Protein AF-A0A847WQ57-F1 (afdb_monomer_lite)

Sequence (145 aa):
KALSYENFGIPVISIGVPTVVDAVTITSDTIDYVFKHFGREFKEKDRPSKRLAPASLTFGKKTLTESDMPSQTEKANLFGMIGKLDETEKRQLIKEVLSPLGYNLMVTPKEVDSYIHDLAHLIATGINGALHENVNSELANSFTR

Radius of gyration: 23.44 Å; chains: 1; bounding box: 54×38×63 Å

Foldseek 3Di:
DDQCCVVVVDDGDDDDDDQKDWPLVVVLVVVQVVQLVVLVCVVCVPPPVVVVADPVRPDDPDDRDPVSHDDLVVLCVVPNPLSNDDSVRNSVVSCVVCVVVPDRDMDGDPPSVVVVLVVVLVVQLVVCVVPPVPCDSVNSNVVRD

Structure (mmCIF, N/CA/C/O backbone):
data_AF-A0A847WQ57-F1
#
_entry.id   AF-A0A847WQ57-F1
#
loop_
_atom_site.group_PDB
_atom_site.id
_atom_site.type_symbol
_atom_site.label_atom_id
_atom_site.label_alt_id
_atom_site.label_comp_id
_atom_site.label_asym_id
_atom_site.label_entity_id
_atom_site.label_seq_id
_atom_site.pdbx_PDB_ins_code
_atom_site.Cartn_x
_atom_site.Cartn_y
_atom_site.Cartn_z
_atom_site.occupancy
_atom_site.B_iso_or_equiv
_atom_site.auth_seq_id
_atom_site.auth_comp_id
_atom_site.auth_asym_id
_atom_site.auth_atom_id
_atom_site.pdbx_PDB_model_num
ATOM 1 N N . LYS A 1 1 ? 2.804 -6.094 -28.272 1.00 67.44 1 LYS A N 1
ATOM 2 C CA . LYS A 1 1 ? 4.002 -6.931 -28.545 1.00 67.44 1 LYS A CA 1
ATOM 3 C C . LYS A 1 1 ? 4.749 -7.126 -27.235 1.00 67.44 1 LYS A C 1
ATOM 5 O O . LYS A 1 1 ? 4.784 -6.184 -26.457 1.00 67.44 1 LYS A O 1
ATOM 10 N N . ALA A 1 2 ? 5.287 -8.315 -26.975 1.00 78.44 2 ALA A N 1
ATOM 11 C CA . ALA A 1 2 ? 6.035 -8.579 -25.748 1.00 78.44 2 ALA A CA 1
ATOM 12 C C . ALA A 1 2 ? 7.391 -7.850 -25.756 1.00 78.44 2 ALA A C 1
ATOM 14 O O . ALA A 1 2 ? 8.083 -7.848 -26.779 1.00 78.44 2 ALA A O 1
ATOM 15 N N . LEU A 1 3 ? 7.770 -7.260 -24.622 1.00 80.12 3 LEU A N 1
ATOM 16 C CA . LEU A 1 3 ? 9.109 -6.715 -24.381 1.00 80.12 3 LEU A CA 1
ATOM 17 C C . LEU A 1 3 ? 10.101 -7.885 -24.321 1.00 80.12 3 LEU A C 1
ATOM 19 O O . LEU A 1 3 ? 10.163 -8.596 -23.327 1.00 80.12 3 LEU A O 1
ATOM 23 N N . SER A 1 4 ? 10.801 -8.144 -25.425 1.00 85.50 4 SER A N 1
ATOM 24 C CA . SER A 1 4 ? 11.685 -9.306 -25.587 1.00 85.50 4 SER A CA 1
ATOM 25 C C . SER A 1 4 ? 12.800 -9.004 -26.581 1.00 85.50 4 SER A C 1
ATOM 27 O O . SER A 1 4 ? 12.627 -8.173 -27.477 1.00 85.50 4 SER A O 1
ATOM 29 N N . TYR A 1 5 ? 13.922 -9.713 -26.441 1.00 87.31 5 TYR A N 1
ATOM 30 C CA . TYR A 1 5 ? 15.058 -9.615 -27.358 1.00 87.31 5 TYR A CA 1
ATOM 31 C C . TYR A 1 5 ? 14.635 -9.847 -28.815 1.00 87.31 5 TYR A C 1
ATOM 33 O O . TYR A 1 5 ? 15.003 -9.084 -29.698 1.00 87.31 5 TYR A O 1
ATOM 41 N N . GLU A 1 6 ? 13.783 -10.843 -29.055 1.00 87.19 6 GLU A N 1
ATOM 42 C CA . GLU A 1 6 ? 13.298 -11.233 -30.387 1.00 87.19 6 GLU A CA 1
ATOM 43 C C . GLU A 1 6 ? 12.573 -10.099 -31.125 1.00 87.19 6 GLU A C 1
ATOM 45 O O . GLU A 1 6 ? 12.661 -9.993 -32.346 1.00 87.19 6 GLU A O 1
ATOM 50 N N . ASN A 1 7 ? 11.884 -9.221 -30.391 1.00 87.06 7 ASN A N 1
ATOM 51 C CA . ASN A 1 7 ? 11.133 -8.113 -30.979 1.00 87.06 7 ASN A CA 1
ATOM 52 C C . ASN A 1 7 ? 11.964 -6.835 -31.163 1.00 87.06 7 ASN A C 1
ATOM 54 O O . ASN A 1 7 ? 11.597 -6.008 -31.997 1.00 87.06 7 ASN A O 1
ATOM 58 N N . PHE A 1 8 ? 13.029 -6.649 -30.377 1.00 82.88 8 PHE A N 1
ATOM 59 C CA . PHE A 1 8 ? 13.782 -5.389 -30.308 1.00 82.88 8 PHE A CA 1
ATOM 60 C C . PHE A 1 8 ? 15.259 -5.511 -30.717 1.00 82.88 8 PHE A C 1
ATOM 62 O O . PHE A 1 8 ? 15.917 -4.491 -30.895 1.00 82.88 8 PHE A O 1
ATOM 69 N N . GLY A 1 9 ? 15.791 -6.726 -30.878 1.00 85.69 9 GLY A N 1
ATOM 70 C CA . GLY A 1 9 ? 17.181 -6.991 -31.269 1.00 85.69 9 GLY A CA 1
ATOM 71 C C . GLY A 1 9 ? 18.236 -6.621 -30.217 1.00 85.69 9 GLY A C 1
ATOM 72 O O . GLY A 1 9 ? 19.429 -6.714 -30.495 1.00 85.69 9 GLY A O 1
ATOM 73 N N . ILE A 1 10 ? 17.817 -6.204 -29.019 1.00 84.06 10 ILE A N 1
ATOM 74 C CA . ILE A 1 10 ? 18.682 -5.782 -27.909 1.00 84.06 10 ILE A CA 1
ATOM 75 C C . ILE A 1 10 ? 18.288 -6.497 -26.609 1.00 84.06 10 ILE A C 1
ATOM 77 O O . ILE A 1 10 ? 17.120 -6.866 -26.461 1.00 84.06 10 ILE A O 1
ATOM 81 N N . PRO A 1 11 ? 19.221 -6.717 -25.659 1.00 84.12 11 PRO A N 1
ATOM 82 C CA . PRO A 1 11 ? 18.892 -7.271 -24.345 1.00 84.12 11 PRO A CA 1
ATOM 83 C C . PRO A 1 11 ? 17.832 -6.419 -23.636 1.00 84.12 11 PRO A C 1
ATOM 85 O O . PRO A 1 11 ? 18.011 -5.216 -23.467 1.00 84.12 11 PRO A O 1
ATOM 88 N N . VAL A 1 12 ? 16.723 -7.043 -23.232 1.00 83.19 12 VAL A N 1
ATOM 89 C CA . VAL A 1 12 ? 15.612 -6.379 -22.536 1.00 83.19 12 VAL A CA 1
ATOM 90 C C . VAL A 1 12 ? 15.546 -6.887 -21.101 1.00 83.19 12 VAL A C 1
ATOM 92 O O . VAL A 1 12 ? 15.494 -8.094 -20.875 1.00 83.19 12 VAL A O 1
ATOM 95 N N . ILE A 1 13 ? 15.497 -5.965 -20.139 1.00 81.75 13 ILE A N 1
ATOM 96 C CA . ILE A 1 13 ? 15.215 -6.254 -18.730 1.00 81.75 13 ILE A CA 1
ATOM 97 C C . ILE A 1 13 ? 13.848 -5.651 -18.405 1.00 81.75 13 ILE A C 1
ATOM 99 O O . ILE A 1 13 ? 13.662 -4.440 -18.507 1.00 81.75 13 ILE A O 1
ATOM 103 N N . SER A 1 14 ? 12.880 -6.488 -18.035 1.00 81.94 14 SER A N 1
ATOM 104 C CA . SER A 1 14 ? 11.544 -6.042 -17.629 1.00 81.94 14 SER A CA 1
ATOM 105 C C . SER A 1 14 ? 11.432 -5.992 -16.108 1.00 81.94 14 SER A C 1
ATOM 107 O O . SER A 1 14 ? 11.593 -7.019 -15.448 1.00 81.94 14 SER A O 1
ATOM 109 N N . ILE A 1 15 ? 11.104 -4.821 -15.562 1.00 83.19 15 ILE A N 1
ATOM 110 C CA . ILE A 1 15 ? 10.857 -4.616 -14.131 1.00 83.19 15 ILE A CA 1
ATOM 111 C C . ILE A 1 15 ? 9.384 -4.242 -13.958 1.00 83.19 15 ILE A C 1
ATOM 113 O O . ILE A 1 15 ? 8.917 -3.266 -14.539 1.00 83.19 15 ILE A O 1
ATOM 117 N N . GLY A 1 16 ? 8.641 -5.035 -13.187 1.00 82.62 16 GLY A N 1
ATOM 118 C CA . GLY A 1 16 ? 7.249 -4.743 -12.847 1.00 82.62 16 GLY A CA 1
ATOM 119 C C . GLY A 1 16 ? 7.160 -3.978 -11.530 1.00 82.62 1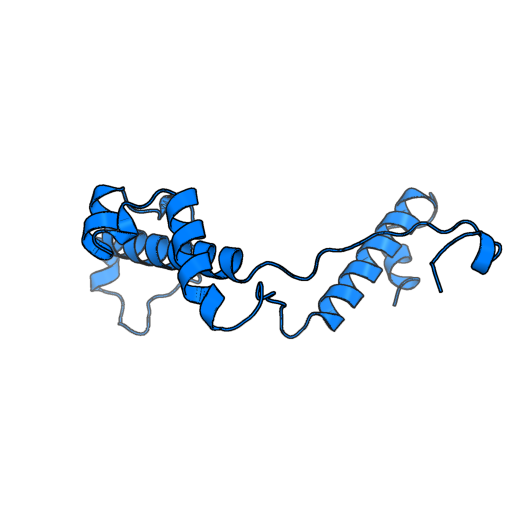6 GLY A C 1
ATOM 120 O O . GLY A 1 16 ? 7.742 -4.413 -10.539 1.00 82.62 16 GLY A O 1
ATOM 121 N N . VAL A 1 17 ? 6.410 -2.874 -11.507 1.00 83.50 17 VAL A N 1
ATOM 122 C CA . VAL A 1 17 ? 6.128 -2.121 -10.277 1.00 83.50 17 VAL A CA 1
ATOM 123 C C . VAL A 1 17 ? 4.645 -2.265 -9.923 1.00 83.50 17 VAL A C 1
ATOM 125 O O . VAL A 1 17 ? 3.799 -1.868 -10.727 1.00 83.50 17 VAL A O 1
ATOM 128 N N . PRO A 1 18 ? 4.293 -2.842 -8.758 1.00 85.06 18 PRO A N 1
ATOM 129 C CA . PRO A 1 18 ? 2.898 -2.965 -8.353 1.00 85.06 18 PRO A CA 1
ATOM 130 C C . PRO A 1 18 ? 2.351 -1.597 -7.926 1.00 85.06 18 PRO A C 1
ATOM 132 O O . PRO A 1 18 ? 2.745 -1.056 -6.897 1.00 85.06 18 PRO A O 1
ATOM 135 N N . THR A 1 19 ? 1.433 -1.034 -8.712 1.00 87.69 19 THR A N 1
ATOM 136 C CA . THR A 1 19 ? 0.767 0.253 -8.413 1.00 87.69 19 THR A CA 1
ATOM 137 C C . THR A 1 19 ? -0.660 0.109 -7.904 1.00 87.69 19 THR A C 1
ATOM 139 O O . THR A 1 19 ? -1.290 1.098 -7.527 1.00 87.69 19 THR A O 1
ATOM 142 N N . VAL A 1 20 ? -1.178 -1.116 -7.908 1.00 90.50 20 VAL A N 1
ATOM 143 C CA . VAL A 1 20 ? -2.564 -1.423 -7.567 1.00 90.50 20 VAL A CA 1
ATOM 144 C C . VAL A 1 20 ? -2.593 -2.415 -6.415 1.00 90.50 20 VAL A C 1
ATOM 146 O O . VAL A 1 20 ? -1.752 -3.313 -6.335 1.00 90.50 20 VAL A O 1
ATOM 149 N N . VAL A 1 21 ? -3.569 -2.254 -5.530 1.00 90.44 21 VAL A N 1
ATOM 150 C CA . VAL A 1 21 ? -3.798 -3.148 -4.391 1.00 90.44 21 VAL A CA 1
ATOM 151 C C . VAL A 1 21 ? -5.272 -3.517 -4.310 1.00 90.44 21 VAL A C 1
ATOM 153 O O . VAL A 1 21 ? -6.136 -2.751 -4.729 1.00 90.44 21 VAL A O 1
ATOM 156 N N . ASP A 1 22 ? -5.573 -4.694 -3.769 1.00 90.56 22 ASP A N 1
ATOM 157 C CA . ASP A 1 22 ? -6.955 -5.143 -3.591 1.00 90.56 22 ASP A CA 1
ATOM 158 C C . ASP A 1 22 ? -7.704 -4.207 -2.621 1.00 90.56 22 ASP A C 1
ATOM 160 O O . ASP A 1 22 ? -7.183 -3.842 -1.559 1.00 90.56 22 ASP A O 1
ATOM 164 N N . ALA A 1 23 ? -8.945 -3.851 -2.957 1.00 90.94 23 ALA A N 1
ATOM 165 C CA . ALA A 1 23 ? -9.840 -3.082 -2.098 1.00 90.94 23 ALA A CA 1
ATOM 166 C C . ALA A 1 23 ? -10.037 -3.721 -0.717 1.00 90.94 23 ALA A C 1
ATOM 168 O O . ALA A 1 23 ? -10.178 -2.998 0.273 1.00 90.94 23 ALA A O 1
ATOM 169 N N . VAL A 1 24 ? -9.991 -5.056 -0.622 1.00 91.69 24 VAL A N 1
ATOM 170 C CA . VAL A 1 24 ? -10.037 -5.774 0.662 1.00 91.69 24 VAL A CA 1
ATOM 171 C C . VAL A 1 24 ? -8.871 -5.357 1.559 1.00 91.69 24 VAL A C 1
ATOM 173 O O . VAL A 1 24 ? -9.061 -5.145 2.756 1.00 91.69 24 VAL A O 1
ATOM 176 N N . THR A 1 25 ? -7.679 -5.182 0.982 1.00 90.75 25 THR A N 1
ATOM 177 C CA . THR A 1 25 ? -6.480 -4.778 1.731 1.00 90.75 25 THR A CA 1
ATOM 178 C C . THR A 1 25 ? -6.624 -3.348 2.236 1.00 90.75 25 THR A C 1
ATOM 180 O O . THR A 1 25 ? -6.517 -3.117 3.435 1.00 90.75 25 THR A O 1
ATOM 183 N N . ILE A 1 26 ? -6.986 -2.409 1.356 1.00 92.06 26 ILE A N 1
ATOM 184 C CA . ILE A 1 26 ? -7.178 -1.002 1.744 1.00 92.06 26 ILE A CA 1
ATOM 185 C C . ILE A 1 26 ? -8.266 -0.846 2.812 1.00 92.06 26 ILE A C 1
ATOM 187 O O . ILE A 1 26 ? -8.104 -0.080 3.763 1.00 92.06 26 ILE A O 1
ATOM 191 N N . THR A 1 27 ? -9.375 -1.574 2.681 1.00 91.75 27 THR A N 1
ATOM 192 C CA . THR A 1 27 ? -10.479 -1.513 3.648 1.00 91.75 27 THR A CA 1
ATOM 193 C C . THR A 1 27 ? -10.057 -2.080 5.002 1.00 91.75 27 THR A C 1
ATOM 195 O O . THR A 1 27 ? -10.337 -1.470 6.034 1.00 91.75 27 THR A O 1
ATOM 198 N N . SER A 1 28 ? -9.344 -3.211 5.001 1.00 90.81 28 SER A N 1
ATOM 199 C CA . SER A 1 28 ? -8.783 -3.821 6.210 1.00 90.81 28 SER A CA 1
ATOM 200 C C . SER A 1 28 ? -7.854 -2.850 6.940 1.00 90.81 28 SER A C 1
ATOM 202 O O . SER A 1 28 ? -8.043 -2.593 8.129 1.00 90.81 28 SER A O 1
ATOM 204 N N . ASP A 1 29 ? -6.914 -2.245 6.214 1.00 91.38 29 ASP A N 1
ATOM 205 C CA . ASP A 1 29 ? -5.963 -1.285 6.778 1.00 91.38 29 ASP A CA 1
ATOM 206 C C . ASP A 1 29 ? -6.682 -0.040 7.315 1.00 91.38 29 ASP A C 1
ATOM 208 O O . ASP A 1 29 ? -6.342 0.484 8.375 1.00 91.38 29 ASP A O 1
ATOM 212 N N . THR A 1 30 ? -7.726 0.420 6.618 1.00 91.56 30 THR A N 1
ATOM 213 C CA . THR A 1 30 ? -8.551 1.557 7.051 1.00 91.56 30 THR A CA 1
ATOM 214 C C . THR A 1 30 ? -9.250 1.268 8.378 1.00 91.56 30 THR A C 1
ATOM 216 O O . THR A 1 30 ? -9.244 2.121 9.266 1.00 91.56 30 THR A O 1
ATOM 219 N N . ILE A 1 31 ? -9.810 0.067 8.556 1.00 90.31 31 ILE A N 1
ATOM 220 C CA . ILE A 1 31 ? -10.399 -0.354 9.837 1.00 90.31 31 ILE A CA 1
ATOM 221 C C . ILE A 1 31 ? -9.337 -0.337 10.945 1.00 90.31 31 ILE A C 1
ATOM 223 O O . ILE A 1 31 ? -9.596 0.161 12.042 1.00 90.31 31 ILE A O 1
ATOM 227 N N . ASP A 1 32 ? -8.119 -0.793 10.656 1.00 89.94 32 ASP A N 1
ATOM 228 C CA . ASP A 1 32 ? -7.019 -0.768 11.623 1.00 89.94 32 ASP A CA 1
ATOM 229 C C . ASP A 1 32 ? -6.581 0.659 11.973 1.00 89.94 32 ASP A C 1
ATOM 231 O O . ASP A 1 32 ? -6.314 0.959 13.140 1.00 89.94 32 ASP A O 1
ATOM 235 N N . TYR A 1 33 ? -6.578 1.579 11.005 1.00 90.56 33 TYR A N 1
ATOM 236 C CA . TYR A 1 33 ? -6.369 3.004 11.269 1.00 90.56 33 TYR A CA 1
ATOM 237 C C . TYR A 1 33 ? -7.461 3.593 12.162 1.00 90.56 33 TYR A C 1
ATOM 239 O O . TYR A 1 33 ? -7.150 4.368 13.070 1.00 90.56 33 TYR A O 1
ATOM 247 N N . VAL A 1 34 ? -8.720 3.202 11.958 1.00 89.62 34 VAL A N 1
ATOM 248 C CA . VAL A 1 34 ? -9.831 3.614 12.824 1.00 89.62 34 VAL A CA 1
ATOM 249 C C . VAL A 1 34 ? -9.630 3.082 14.246 1.00 89.62 34 VAL A C 1
ATOM 251 O O . VAL A 1 34 ? -9.748 3.850 15.204 1.00 89.62 34 VAL A O 1
ATOM 254 N N . PHE A 1 35 ? -9.237 1.814 14.410 1.00 89.56 35 PHE A N 1
ATOM 255 C CA . PHE A 1 35 ? -8.906 1.258 15.725 1.00 89.56 35 PHE A CA 1
ATOM 256 C C . PHE A 1 35 ? -7.773 2.021 16.412 1.00 89.56 35 PHE A C 1
ATOM 258 O O . PHE A 1 35 ? -7.921 2.396 17.575 1.00 89.56 35 PHE A O 1
ATOM 265 N N . LYS A 1 36 ? -6.671 2.295 15.704 1.00 89.88 36 LYS A N 1
ATOM 266 C CA . LYS A 1 36 ? -5.541 3.077 16.235 1.00 89.88 36 LYS A CA 1
ATOM 267 C C . LYS A 1 36 ? -5.971 4.487 16.643 1.00 89.88 36 LYS A C 1
ATOM 269 O O . LYS A 1 36 ? -5.547 4.984 17.684 1.00 89.88 36 LYS A O 1
ATOM 274 N N . HIS A 1 37 ? -6.837 5.129 15.859 1.00 88.25 37 HIS A N 1
ATOM 275 C CA . HIS A 1 37 ? -7.368 6.447 16.197 1.00 88.25 37 HIS A CA 1
ATOM 276 C C . HIS A 1 37 ? -8.132 6.421 17.529 1.00 88.25 37 HIS A C 1
ATOM 278 O O . HIS A 1 37 ? -7.833 7.216 18.421 1.00 88.25 37 HIS A O 1
ATOM 284 N N . PHE A 1 38 ? -9.047 5.464 17.708 1.00 87.06 38 PHE A N 1
ATOM 285 C CA . PHE A 1 38 ? -9.785 5.320 18.965 1.00 87.06 38 PHE A CA 1
ATOM 286 C C . PHE A 1 38 ? -8.898 4.909 20.142 1.00 87.06 38 PHE A C 1
ATOM 288 O O . PHE A 1 38 ? -9.020 5.484 21.222 1.00 87.06 38 PHE A O 1
ATOM 295 N N . GLY A 1 39 ? -7.985 3.953 19.952 1.00 86.25 39 GLY A N 1
ATOM 296 C CA . GLY A 1 39 ? -7.062 3.519 21.002 1.00 86.25 39 GLY A CA 1
ATOM 297 C C . GLY A 1 39 ? -6.196 4.669 21.515 1.00 86.25 39 GLY A C 1
ATOM 298 O O . GLY A 1 39 ? -6.005 4.825 22.724 1.00 86.25 39 GLY A O 1
ATOM 299 N N . ARG A 1 40 ? -5.761 5.558 20.619 1.00 84.81 40 ARG A N 1
ATOM 300 C CA . ARG A 1 40 ? -5.079 6.791 21.009 1.00 84.81 40 ARG A CA 1
ATOM 301 C C . ARG A 1 40 ? -5.990 7.773 21.739 1.00 84.81 40 ARG A C 1
ATOM 303 O O . ARG A 1 40 ? -5.565 8.341 22.744 1.00 84.81 40 ARG A O 1
ATOM 310 N N . GLU A 1 41 ? -7.218 7.977 21.270 1.00 81.81 41 GLU A N 1
ATOM 311 C CA . GLU A 1 41 ? -8.180 8.850 21.950 1.00 81.81 41 GLU A CA 1
ATOM 312 C C . GLU A 1 41 ? -8.445 8.393 23.391 1.00 81.81 41 GLU A C 1
ATOM 314 O O . GLU A 1 41 ? -8.428 9.230 24.292 1.00 81.81 41 GLU A O 1
ATOM 319 N N . PHE A 1 42 ? -8.566 7.084 23.647 1.00 82.06 42 PHE A N 1
ATOM 320 C CA . PHE A 1 42 ? -8.680 6.552 25.011 1.00 82.06 42 PHE A CA 1
ATOM 321 C C . PHE A 1 42 ? -7.442 6.837 25.865 1.00 82.06 42 PHE A C 1
ATOM 323 O O . PHE A 1 42 ? -7.578 7.301 26.995 1.00 82.06 42 PHE A O 1
ATOM 330 N N . LYS A 1 43 ? -6.235 6.644 25.320 1.00 79.94 43 LYS A N 1
ATOM 331 C CA . LYS A 1 43 ? -4.973 6.938 26.029 1.00 79.94 43 LYS A CA 1
ATOM 332 C C . LYS A 1 43 ? -4.764 8.426 26.297 1.00 79.94 43 LYS A C 1
ATOM 334 O O . LYS A 1 43 ? -4.077 8.802 27.249 1.00 79.94 43 LYS A O 1
ATOM 339 N N . GLU A 1 44 ? -5.289 9.283 25.429 1.00 79.12 44 GLU A N 1
ATOM 340 C CA . GLU A 1 44 ? -5.169 10.732 25.555 1.00 79.12 44 GLU A CA 1
ATOM 341 C C . GLU A 1 44 ? -6.317 11.368 26.363 1.00 79.12 44 GLU A C 1
ATOM 343 O O . GLU A 1 44 ? -6.151 12.505 26.806 1.00 79.12 44 GLU A O 1
ATOM 348 N N . LYS A 1 45 ? -7.440 10.667 26.593 1.00 71.50 45 LYS A N 1
ATOM 349 C CA . LYS A 1 45 ? -8.638 11.179 27.290 1.00 71.50 45 LYS A CA 1
ATOM 350 C C . LYS A 1 45 ? -8.338 11.727 28.687 1.00 71.50 45 LYS A C 1
ATOM 352 O O . LYS A 1 45 ? -8.837 12.792 29.041 1.00 71.50 45 LYS A O 1
ATOM 357 N N . ASP A 1 46 ? -7.485 11.042 29.444 1.00 70.50 46 ASP A N 1
ATOM 358 C CA . ASP A 1 46 ? -7.158 11.415 30.827 1.00 70.50 46 ASP A CA 1
ATOM 359 C C . ASP A 1 46 ? -5.967 12.381 30.933 1.00 70.50 46 ASP A C 1
ATOM 361 O O . ASP A 1 46 ? -5.563 12.767 32.033 1.00 70.50 46 ASP A O 1
ATOM 365 N N . ARG A 1 47 ? -5.383 12.815 29.804 1.00 76.38 47 ARG A N 1
ATOM 366 C CA . ARG A 1 47 ? -4.232 13.726 29.830 1.00 76.38 47 ARG A CA 1
ATOM 367 C C . ARG A 1 47 ? -4.679 15.151 30.179 1.00 76.38 47 ARG A C 1
ATOM 369 O O . ARG A 1 47 ? -5.449 15.746 29.421 1.00 76.38 47 ARG A O 1
ATOM 376 N N . PRO A 1 48 ? -4.127 15.769 31.243 1.00 72.81 48 PRO A N 1
ATOM 377 C CA . PRO A 1 48 ? -4.490 17.130 31.648 1.00 72.81 48 PRO A CA 1
ATOM 378 C C . PRO A 1 48 ? -4.303 18.172 30.538 1.00 72.81 48 PRO A C 1
ATOM 380 O O . PRO A 1 48 ? -5.099 19.100 30.420 1.00 72.81 48 PRO A O 1
ATOM 383 N N . SER A 1 49 ? -3.298 17.988 29.675 1.00 72.94 49 SER A N 1
ATOM 384 C CA . SER A 1 49 ? -3.022 18.864 28.531 1.00 72.94 49 SER A CA 1
ATOM 385 C C . SER A 1 49 ? -4.147 18.902 27.490 1.00 72.94 49 SER A C 1
ATOM 387 O O . SER A 1 49 ? -4.307 19.918 26.819 1.00 72.94 49 SER A O 1
ATOM 389 N N . LYS A 1 50 ? -4.965 17.845 27.377 1.00 69.38 50 LYS A N 1
ATOM 390 C CA . LYS A 1 50 ? -6.086 17.778 26.425 1.00 69.38 50 LYS A CA 1
ATOM 391 C C . LYS A 1 50 ? -7.308 18.571 26.897 1.00 69.38 50 LYS A C 1
ATOM 393 O O . LYS A 1 50 ? -8.058 19.069 26.070 1.00 69.38 50 LYS A O 1
ATOM 398 N N . ARG A 1 51 ? -7.461 18.780 28.213 1.00 69.88 51 ARG A N 1
ATOM 399 C CA . ARG A 1 51 ? -8.524 19.627 28.799 1.00 69.88 51 ARG A CA 1
ATOM 400 C C . ARG A 1 51 ? -8.320 21.120 28.535 1.00 69.88 51 ARG A C 1
ATOM 402 O O . ARG A 1 51 ? -9.271 21.886 28.637 1.00 69.88 51 ARG A O 1
ATOM 409 N N . LEU A 1 52 ? -7.082 21.520 28.250 1.00 72.25 52 LEU A N 1
ATOM 410 C CA . LEU A 1 52 ? -6.689 22.910 28.016 1.00 72.25 52 LEU A CA 1
ATOM 411 C C . LEU A 1 52 ? -6.530 23.236 26.526 1.00 72.25 52 LEU A C 1
ATOM 413 O O . LEU A 1 52 ? -6.372 24.402 26.176 1.00 72.25 52 LEU A O 1
ATOM 417 N N . ALA A 1 53 ? -6.564 22.227 25.651 1.00 69.88 53 ALA A N 1
ATOM 418 C CA . ALA A 1 53 ? -6.490 22.421 24.212 1.00 69.88 53 ALA A CA 1
ATOM 419 C C . ALA A 1 53 ? -7.883 22.790 23.659 1.00 69.88 53 ALA A C 1
ATOM 421 O O . ALA A 1 53 ? -8.829 22.021 23.847 1.00 69.88 53 ALA A O 1
ATOM 422 N N . PRO A 1 54 ? -8.038 23.934 22.964 1.00 70.50 54 PRO A N 1
ATOM 423 C CA . PRO A 1 54 ? -9.249 24.223 22.200 1.00 70.50 54 PRO A CA 1
ATOM 424 C C . PRO A 1 54 ? -9.561 23.092 21.213 1.00 70.50 54 PRO A C 1
ATOM 426 O O . PRO A 1 54 ? -8.640 22.485 20.668 1.00 70.50 54 PRO A O 1
ATOM 429 N N . ALA A 1 55 ? -10.841 22.866 20.900 1.00 66.81 55 ALA A N 1
ATOM 430 C CA . ALA A 1 55 ? -11.256 21.861 19.911 1.00 66.81 55 ALA A CA 1
ATOM 431 C C . ALA A 1 55 ? -10.582 22.051 18.534 1.00 66.81 55 ALA A C 1
ATOM 433 O O . ALA A 1 55 ? -10.336 21.081 17.826 1.00 66.81 55 ALA A O 1
ATOM 434 N N . SER A 1 56 ? -10.223 23.292 18.185 1.00 64.94 56 SER A N 1
ATOM 435 C CA . SER A 1 56 ? -9.503 23.641 16.951 1.00 64.94 56 SER A CA 1
ATOM 436 C C . SER A 1 56 ? -7.977 23.501 17.050 1.00 64.94 56 SER A C 1
ATOM 438 O O . SER A 1 56 ? -7.281 23.667 16.053 1.00 64.94 56 SER A O 1
ATOM 440 N N . LEU A 1 57 ? -7.444 23.249 18.249 1.00 61.06 57 LEU A N 1
ATOM 441 C CA . LEU A 1 57 ? -6.017 23.247 18.566 1.00 61.06 57 LEU A CA 1
ATOM 442 C C . LEU A 1 57 ? -5.520 21.846 18.969 1.00 61.06 57 LEU A C 1
ATOM 44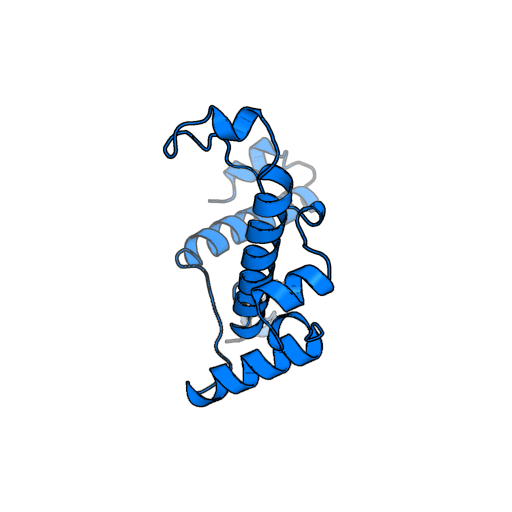4 O O . LEU A 1 57 ? -4.607 21.719 19.787 1.00 61.06 57 LEU A O 1
ATOM 448 N N . THR A 1 58 ? -6.076 20.775 18.395 1.00 58.28 58 THR A N 1
ATOM 449 C CA . THR A 1 58 ? -5.464 19.432 18.400 1.00 58.28 58 THR A CA 1
ATOM 450 C C . THR A 1 58 ? -4.197 19.445 17.532 1.00 58.28 58 THR A C 1
ATOM 452 O O . THR A 1 58 ? -4.112 18.833 16.471 1.00 58.28 58 THR A O 1
ATOM 455 N N . PHE A 1 59 ? -3.198 20.217 17.964 1.00 49.56 59 PHE A N 1
ATOM 456 C CA . PHE A 1 59 ? -1.962 20.459 17.234 1.00 49.56 59 PHE A CA 1
ATOM 457 C C . PHE A 1 59 ? -1.074 19.216 17.214 1.00 49.56 59 PHE A C 1
ATOM 459 O O . PHE A 1 59 ? -0.775 18.597 18.240 1.00 49.56 59 PHE A O 1
ATOM 466 N N . GLY A 1 60 ? -0.607 18.912 16.007 1.00 53.19 60 GLY A N 1
ATOM 467 C CA . GLY A 1 60 ? 0.395 17.902 15.715 1.00 53.19 60 GLY A CA 1
ATOM 468 C C . GLY A 1 60 ? -0.154 16.846 14.773 1.00 53.19 60 GLY A C 1
ATOM 469 O O . GLY A 1 60 ? -1.033 16.070 15.145 1.00 53.19 60 GLY A O 1
ATOM 470 N N . LYS A 1 61 ? 0.422 16.782 13.567 1.00 53.75 61 LYS A N 1
ATOM 471 C CA . LYS A 1 61 ? 0.307 15.663 12.626 1.00 53.75 61 LYS A CA 1
ATOM 472 C C . LYS A 1 61 ? 0.948 14.432 13.279 1.00 53.75 61 LYS A C 1
ATOM 474 O O . LYS A 1 61 ? 2.084 14.073 12.996 1.00 53.75 61 LYS A O 1
ATOM 479 N N . LYS A 1 62 ? 0.267 13.867 14.272 1.00 65.44 62 LYS A N 1
ATOM 480 C CA . LYS A 1 62 ? 0.759 12.745 15.062 1.00 65.44 62 LYS A CA 1
ATOM 481 C C . LYS A 1 62 ? 0.380 11.474 14.318 1.00 65.44 62 LYS A C 1
ATOM 483 O O . LYS A 1 62 ? -0.803 11.142 14.233 1.00 65.44 62 LYS A O 1
ATOM 488 N N . THR A 1 63 ? 1.388 10.835 13.743 1.00 74.19 63 THR A N 1
ATOM 489 C CA . THR A 1 63 ? 1.286 9.554 13.049 1.00 74.19 63 THR A CA 1
ATOM 490 C C . THR A 1 63 ? 0.695 8.500 13.984 1.00 74.19 63 THR A C 1
ATOM 492 O O . THR A 1 63 ? 1.066 8.420 15.153 1.00 74.19 63 THR A O 1
ATOM 495 N N . LEU A 1 64 ? -0.270 7.728 13.483 1.00 80.12 64 LEU A N 1
ATOM 496 C CA . LEU A 1 64 ? -0.827 6.586 14.203 1.00 80.12 64 LEU A CA 1
ATOM 497 C C . LEU A 1 64 ? 0.193 5.450 14.156 1.00 80.12 64 LEU A C 1
ATOM 499 O O . LEU A 1 64 ? 0.638 5.060 13.076 1.00 80.12 64 LEU A O 1
ATOM 503 N N . THR A 1 65 ? 0.574 4.943 15.320 1.00 83.56 65 THR A N 1
ATOM 504 C CA . THR A 1 65 ? 1.586 3.890 15.467 1.00 83.56 65 THR A CA 1
ATOM 505 C C . THR A 1 65 ? 0.946 2.583 15.920 1.00 83.56 65 THR A C 1
ATOM 507 O O . THR A 1 65 ? -0.193 2.568 16.381 1.00 83.56 65 THR A O 1
ATOM 510 N N . GLU A 1 66 ? 1.677 1.467 15.845 1.00 83.38 66 GLU A N 1
ATOM 511 C CA . GLU A 1 66 ? 1.185 0.197 16.406 1.00 83.38 66 GLU A CA 1
ATOM 512 C C . GLU A 1 66 ? 0.954 0.264 17.915 1.00 83.38 66 GLU A C 1
ATOM 514 O O . GLU A 1 66 ? 0.086 -0.424 18.446 1.00 83.38 66 GLU A O 1
ATOM 519 N N . SER A 1 67 ? 1.658 1.158 18.613 1.00 79.19 67 SER A N 1
ATOM 520 C CA . SER A 1 67 ? 1.415 1.382 20.036 1.00 79.19 67 SER A CA 1
ATOM 521 C C . SER A 1 67 ? 0.023 1.951 20.317 1.00 79.19 67 SER A C 1
ATOM 523 O O . SER A 1 67 ? -0.453 1.822 21.439 1.00 79.19 67 SER A O 1
ATOM 525 N N . ASP A 1 68 ? -0.653 2.545 19.331 1.00 83.56 68 ASP A N 1
ATOM 526 C CA . ASP A 1 68 ? -2.004 3.091 19.476 1.00 83.56 68 ASP A CA 1
ATOM 527 C C . ASP A 1 68 ? -3.098 2.025 19.306 1.00 83.56 68 ASP A C 1
ATOM 529 O O . ASP A 1 68 ? -4.272 2.317 19.528 1.00 83.56 68 ASP A O 1
ATOM 533 N N . MET A 1 69 ? -2.735 0.788 18.947 1.00 83.88 69 MET A N 1
ATOM 534 C CA . MET A 1 69 ? -3.694 -0.300 18.778 1.00 83.88 69 MET A CA 1
ATOM 535 C C . MET A 1 69 ? -4.372 -0.642 20.123 1.00 83.88 69 MET A C 1
ATOM 537 O O . MET A 1 69 ? -3.678 -0.925 21.105 1.00 83.88 69 MET A O 1
ATOM 541 N N . PRO A 1 70 ? -5.716 -0.627 20.198 1.00 84.44 70 PRO A N 1
ATOM 542 C CA . PRO A 1 70 ? -6.447 -1.003 21.402 1.00 84.44 70 PRO A CA 1
ATOM 543 C C . PRO A 1 70 ? -6.388 -2.515 21.657 1.00 84.44 70 PRO A C 1
ATOM 545 O O . PRO A 1 70 ? -6.206 -3.321 20.737 1.00 84.44 70 PRO A O 1
ATOM 548 N N . SER A 1 71 ? -6.583 -2.901 22.917 1.00 85.94 71 SER A N 1
ATOM 549 C CA . SER A 1 71 ? -6.691 -4.304 23.331 1.00 85.94 71 SER A CA 1
ATOM 550 C C . SER A 1 71 ? -7.913 -4.987 22.703 1.00 85.94 71 SER A C 1
ATOM 552 O O . SER A 1 71 ? -8.874 -4.334 22.296 1.00 85.94 71 SER A O 1
ATOM 554 N N . GLN A 1 72 ? -7.919 -6.323 22.646 1.00 81.81 72 GLN A N 1
ATOM 555 C CA . GLN A 1 72 ? -9.030 -7.084 22.056 1.00 81.81 72 GLN A CA 1
ATOM 556 C C . GLN A 1 72 ? -10.376 -6.797 22.747 1.00 81.81 72 GLN A C 1
ATOM 558 O O . GLN A 1 72 ? -11.410 -6.708 22.088 1.00 81.81 72 GLN A O 1
ATOM 563 N N . THR A 1 73 ? -10.361 -6.576 24.064 1.00 82.50 73 THR A N 1
ATOM 564 C CA . THR A 1 73 ? -11.548 -6.183 24.836 1.00 82.50 73 THR A CA 1
ATOM 565 C C . THR A 1 73 ? -12.064 -4.807 24.415 1.00 82.50 73 THR A C 1
ATOM 567 O O . THR A 1 73 ? -13.264 -4.621 24.233 1.00 82.50 73 THR A O 1
ATOM 570 N N . GLU A 1 74 ? -11.170 -3.841 24.206 1.00 80.31 74 GLU A N 1
ATOM 571 C CA . GLU A 1 74 ? -11.533 -2.496 23.745 1.00 80.31 74 GLU A CA 1
ATOM 572 C C . GLU A 1 74 ? -12.030 -2.508 22.294 1.00 80.31 74 GLU A C 1
ATOM 574 O O . GLU A 1 74 ? -13.033 -1.861 21.991 1.00 80.31 74 GLU A O 1
ATOM 579 N N . LYS A 1 75 ? -11.404 -3.299 21.408 1.00 82.94 75 LYS A N 1
ATOM 580 C CA . LYS A 1 75 ? -11.889 -3.508 20.032 1.00 82.94 75 LYS A CA 1
ATOM 581 C C . LYS A 1 75 ? -13.309 -4.069 20.018 1.00 82.94 75 LYS A C 1
ATOM 583 O O . LYS A 1 75 ? -14.160 -3.565 19.285 1.00 82.94 75 LYS A O 1
ATOM 588 N N . ALA A 1 76 ? -13.574 -5.067 20.861 1.00 84.50 76 ALA A N 1
ATOM 589 C CA . ALA A 1 76 ? -14.897 -5.658 21.016 1.00 84.50 76 ALA A CA 1
ATOM 590 C C . ALA A 1 76 ? -15.928 -4.663 21.573 1.00 84.50 76 ALA A C 1
ATOM 592 O O . ALA A 1 76 ? -17.079 -4.688 21.157 1.00 84.50 76 ALA A O 1
ATOM 593 N N . ASN A 1 77 ? -15.536 -3.763 22.475 1.00 84.62 77 ASN A N 1
ATOM 594 C CA . ASN A 1 77 ? -16.442 -2.729 22.982 1.00 84.62 77 ASN A CA 1
ATOM 595 C C . ASN A 1 77 ? -16.777 -1.669 21.920 1.00 84.62 77 ASN A C 1
ATOM 597 O O . ASN A 1 77 ? -17.877 -1.125 21.932 1.00 84.62 77 ASN A O 1
ATOM 601 N N . LEU A 1 78 ? -15.846 -1.379 21.006 1.00 81.56 78 LEU A N 1
ATOM 602 C CA . LEU A 1 78 ? -16.033 -0.387 19.943 1.00 81.56 78 LEU A CA 1
ATOM 603 C C . LEU A 1 78 ? -16.879 -0.910 18.778 1.00 81.56 78 LEU A C 1
ATOM 605 O O . LEU A 1 78 ? -17.794 -0.229 18.329 1.00 81.56 78 LEU A O 1
ATOM 609 N N . PHE A 1 79 ? -16.560 -2.107 18.282 1.00 83.69 79 PHE A N 1
ATOM 610 C CA . PHE A 1 79 ? -17.151 -2.663 17.057 1.00 83.69 79 PHE A CA 1
ATOM 611 C C . PHE A 1 79 ? -17.890 -3.987 17.287 1.00 83.69 79 PHE A C 1
ATOM 613 O O . PHE A 1 79 ? -18.237 -4.693 16.338 1.00 83.69 79 PHE A O 1
ATOM 620 N N . GLY A 1 80 ? -18.139 -4.349 18.545 1.00 86.62 80 GLY A N 1
ATOM 621 C CA . GLY A 1 80 ? -18.892 -5.544 18.901 1.00 86.62 80 GLY A CA 1
ATOM 622 C C . GLY A 1 80 ? -18.239 -6.812 18.359 1.00 86.62 80 GLY A C 1
ATOM 623 O O . GLY A 1 80 ? -17.063 -7.093 18.595 1.00 86.62 80 GLY A O 1
ATOM 624 N N . MET A 1 81 ? -19.028 -7.580 17.610 1.00 81.50 81 MET A N 1
ATOM 625 C CA . MET A 1 81 ? -18.602 -8.844 17.006 1.00 81.50 81 MET A CA 1
ATOM 626 C C . MET A 1 81 ? -17.498 -8.651 15.958 1.00 81.50 81 MET A C 1
ATOM 628 O O . MET A 1 81 ? -16.598 -9.479 15.893 1.00 81.50 81 MET A O 1
ATOM 632 N N . ILE A 1 82 ? -17.504 -7.537 15.214 1.00 82.75 82 ILE A N 1
ATOM 633 C CA . ILE A 1 82 ? -16.489 -7.242 14.185 1.00 82.75 82 ILE A CA 1
ATOM 634 C C . ILE A 1 82 ? -15.119 -7.005 14.833 1.00 82.75 82 ILE A C 1
ATOM 636 O O . ILE A 1 82 ? -14.098 -7.433 14.308 1.00 82.75 82 ILE A O 1
ATOM 640 N N . GLY A 1 83 ? -15.090 -6.382 16.015 1.00 83.56 83 GLY A N 1
ATOM 641 C CA . GLY A 1 83 ? -13.852 -6.126 16.756 1.00 83.56 83 GLY A CA 1
ATOM 642 C C . GLY A 1 83 ? -13.198 -7.366 17.372 1.00 83.56 83 GLY A C 1
ATOM 643 O O . GLY A 1 83 ? -12.083 -7.263 17.883 1.00 83.56 83 GLY A O 1
ATOM 644 N N . LYS A 1 84 ? -13.876 -8.521 17.345 1.00 86.75 84 LYS A N 1
ATOM 645 C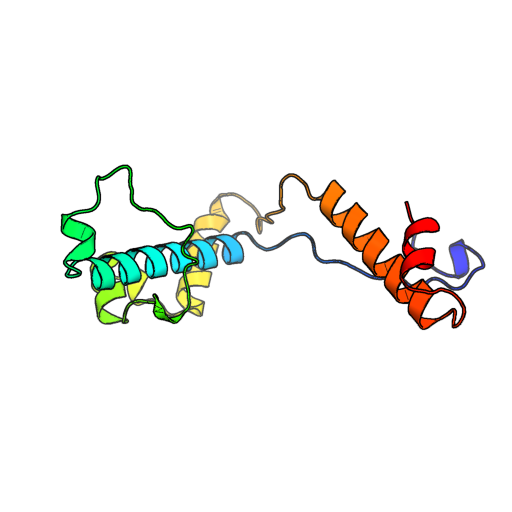 CA . LYS A 1 84 ? -13.335 -9.807 17.810 1.00 86.75 84 LYS A CA 1
ATOM 646 C C . LYS A 1 84 ? -12.761 -10.668 16.689 1.00 86.75 84 LYS A C 1
ATOM 648 O O . LYS A 1 84 ? -12.057 -11.619 17.015 1.00 86.75 84 LYS A O 1
ATOM 653 N N . LEU A 1 85 ? -13.079 -10.349 15.434 1.00 86.94 85 LEU A N 1
ATOM 654 C CA . LEU A 1 85 ? -12.638 -11.124 14.280 1.00 86.94 85 LEU A CA 1
ATOM 655 C C . LEU A 1 85 ? -11.116 -11.110 14.190 1.00 86.94 85 LEU A C 1
ATOM 657 O O . LEU A 1 85 ? -10.481 -10.073 14.421 1.00 86.94 85 LEU A O 1
ATOM 661 N N . ASP A 1 86 ? -10.547 -12.257 13.840 1.00 88.00 86 ASP A N 1
ATOM 662 C CA . ASP A 1 86 ? -9.140 -12.316 13.471 1.00 88.00 86 ASP A CA 1
ATOM 663 C C . ASP A 1 86 ? -8.898 -11.643 12.101 1.00 88.00 86 ASP A C 1
ATOM 665 O O . ASP A 1 86 ? -9.829 -11.258 11.389 1.00 88.00 86 ASP A O 1
ATOM 669 N N . GLU A 1 87 ? -7.633 -11.463 11.713 1.00 86.06 87 GLU A N 1
ATOM 670 C CA . GLU A 1 87 ? -7.295 -10.835 10.426 1.00 86.06 87 GLU A CA 1
ATOM 671 C C . GLU A 1 87 ? -7.869 -11.583 9.212 1.00 86.06 87 GLU A C 1
ATOM 673 O O . GLU A 1 87 ? -8.219 -10.966 8.203 1.00 86.06 87 GLU A O 1
ATOM 678 N N . THR A 1 88 ? -7.981 -12.907 9.296 1.00 90.06 88 THR A N 1
ATOM 679 C CA . THR A 1 88 ? -8.444 -13.755 8.192 1.00 90.06 88 THR A CA 1
ATOM 680 C C . THR A 1 88 ? -9.959 -13.656 8.042 1.00 90.06 88 THR A C 1
ATOM 682 O O . THR A 1 88 ? -10.456 -13.408 6.944 1.00 90.06 88 THR A O 1
ATOM 685 N N . GLU A 1 89 ? -10.688 -13.777 9.148 1.00 90.19 89 GLU A N 1
ATOM 686 C CA . GLU A 1 89 ? -12.133 -13.608 9.264 1.00 90.19 89 GLU A CA 1
ATOM 687 C C . GLU A 1 89 ? -12.550 -12.191 8.873 1.00 90.19 89 GLU A C 1
ATOM 689 O O . GLU A 1 89 ? -13.496 -12.014 8.105 1.00 90.19 89 GLU A O 1
ATOM 694 N N . LYS A 1 90 ? -11.807 -11.173 9.329 1.00 89.38 90 LYS A N 1
ATOM 695 C CA . LYS A 1 90 ? -12.014 -9.770 8.948 1.00 89.38 90 LYS A CA 1
ATOM 696 C C . LYS A 1 90 ? -11.891 -9.594 7.434 1.00 89.38 90 LYS A C 1
ATOM 698 O O . LYS A 1 90 ? -12.780 -9.018 6.810 1.00 89.38 90 LYS A O 1
ATOM 703 N N . ARG A 1 91 ? -10.827 -10.122 6.819 1.00 90.50 91 ARG A N 1
ATOM 704 C CA . ARG A 1 91 ? -10.626 -10.066 5.358 1.00 90.50 91 ARG A CA 1
ATOM 705 C C . ARG A 1 91 ? -11.702 -10.829 4.591 1.00 90.50 91 ARG A C 1
ATOM 707 O O . ARG A 1 91 ? -12.170 -10.332 3.567 1.00 90.50 91 ARG A O 1
ATOM 714 N N . GLN A 1 92 ? -12.108 -11.998 5.080 1.00 91.12 92 GLN A N 1
ATOM 715 C CA . GLN A 1 92 ? -13.168 -12.799 4.471 1.00 91.12 92 GLN A CA 1
ATOM 716 C C . GLN A 1 92 ? -14.514 -12.066 4.513 1.00 91.12 92 GLN A C 1
ATOM 718 O O . GLN A 1 92 ? -15.172 -11.951 3.481 1.00 91.12 92 GLN A O 1
ATOM 723 N N . LEU A 1 93 ? -14.868 -11.477 5.659 1.00 90.44 93 LEU A N 1
ATOM 724 C CA . LEU A 1 93 ? -16.067 -10.654 5.807 1.00 90.44 93 LEU A CA 1
ATOM 725 C C . LEU A 1 93 ? -16.058 -9.470 4.831 1.00 90.44 93 LEU A C 1
ATOM 727 O O . LEU A 1 93 ? -17.039 -9.237 4.129 1.00 90.44 93 LEU A O 1
ATOM 731 N N . ILE A 1 94 ? -14.947 -8.731 4.750 1.00 89.88 94 ILE A N 1
ATOM 732 C CA . ILE A 1 94 ? -14.817 -7.599 3.820 1.00 89.88 94 ILE A CA 1
ATOM 733 C C . ILE A 1 94 ? -14.987 -8.075 2.374 1.00 89.88 94 ILE A C 1
ATOM 735 O O . ILE A 1 94 ? -15.690 -7.438 1.592 1.00 89.88 94 ILE A O 1
ATOM 739 N N . LYS A 1 95 ? -14.387 -9.212 2.014 1.00 89.31 95 LYS A N 1
ATOM 740 C CA . LYS A 1 95 ? -14.525 -9.791 0.676 1.00 89.31 95 LYS A CA 1
ATOM 741 C C . LYS A 1 95 ? -15.977 -10.147 0.355 1.00 89.31 95 LYS A C 1
ATOM 743 O O . LYS A 1 95 ? -16.435 -9.854 -0.747 1.00 89.31 95 LYS A O 1
ATOM 748 N N . GLU A 1 96 ? -16.713 -10.734 1.294 1.00 88.19 96 GLU A N 1
ATOM 749 C CA . GLU A 1 96 ? -18.140 -11.045 1.131 1.00 88.19 96 GLU A CA 1
ATOM 750 C C . GLU A 1 96 ? -18.991 -9.785 0.970 1.00 88.19 96 GLU A C 1
ATOM 752 O O . GLU A 1 96 ? -19.869 -9.753 0.113 1.00 88.19 96 GLU A O 1
ATOM 757 N N . VAL A 1 97 ? -18.691 -8.727 1.726 1.00 88.62 97 VAL A N 1
ATOM 758 C CA . VAL A 1 97 ? -19.387 -7.434 1.622 1.00 88.62 97 VAL A CA 1
ATOM 759 C C . VAL A 1 97 ? -19.107 -6.740 0.287 1.00 88.62 97 VAL A C 1
ATOM 761 O O . VAL A 1 97 ? -19.997 -6.094 -0.265 1.00 88.62 97 VAL A O 1
ATOM 764 N N . LEU A 1 98 ? -17.894 -6.875 -0.254 1.00 86.69 98 LEU A N 1
ATOM 765 C CA . LEU A 1 98 ? -17.504 -6.255 -1.523 1.00 86.69 98 LEU A CA 1
ATOM 766 C C . LEU A 1 98 ? -17.884 -7.094 -2.754 1.00 86.69 98 LEU A C 1
ATOM 768 O O . LEU A 1 98 ? -18.025 -6.539 -3.839 1.00 86.69 98 LEU A O 1
ATOM 772 N N . SER A 1 99 ? -18.102 -8.405 -2.611 1.00 83.25 99 SER A N 1
ATOM 773 C CA . SER A 1 99 ? -18.428 -9.306 -3.733 1.00 83.25 99 SER A CA 1
ATOM 774 C C . SER A 1 99 ? -19.691 -8.911 -4.528 1.00 83.25 99 SER A C 1
ATOM 776 O O . SER A 1 99 ? -19.650 -8.982 -5.759 1.00 83.25 99 SER A O 1
ATOM 778 N N . PRO A 1 100 ? -20.798 -8.451 -3.903 1.00 82.44 100 PRO A N 1
ATOM 779 C CA . PRO A 1 100 ? -21.990 -7.990 -4.618 1.00 82.44 100 PRO A CA 1
ATOM 780 C C . PRO A 1 100 ? -21.760 -6.777 -5.525 1.00 82.44 100 PRO A C 1
ATOM 782 O O . PRO A 1 100 ? -22.549 -6.554 -6.439 1.00 82.44 100 PRO A O 1
ATOM 785 N N . LEU A 1 101 ? -20.697 -5.996 -5.293 1.00 75.00 101 LEU A N 1
ATOM 786 C CA . LEU A 1 101 ? -20.353 -4.832 -6.119 1.00 75.00 101 LEU A CA 1
ATOM 787 C C . LEU A 1 101 ? -19.752 -5.228 -7.479 1.00 75.00 101 LEU A C 1
ATOM 789 O O . LEU A 1 101 ? -19.577 -4.368 -8.339 1.00 75.00 101 LEU A O 1
ATOM 793 N N . GLY A 1 102 ? -19.505 -6.525 -7.694 1.00 61.28 102 GLY A N 1
ATOM 794 C CA . GLY A 1 102 ? -18.995 -7.077 -8.939 1.00 61.28 102 GLY A CA 1
ATOM 795 C C . GLY A 1 102 ? -17.473 -6.981 -9.026 1.00 61.28 102 GLY A C 1
ATOM 796 O O . GLY A 1 102 ? -16.907 -5.893 -9.050 1.00 61.28 102 GLY A O 1
ATOM 797 N N . TYR A 1 103 ? -16.840 -8.150 -9.168 1.00 62.66 103 TYR A N 1
ATOM 798 C CA . TYR A 1 103 ? -15.393 -8.365 -9.327 1.00 62.66 103 TYR A CA 1
ATOM 799 C C . TYR A 1 103 ? -14.530 -8.110 -8.073 1.00 62.66 103 TYR A C 1
ATOM 801 O O . TYR A 1 103 ? -14.933 -7.449 -7.121 1.00 62.66 103 TYR A O 1
ATOM 809 N N . ASN A 1 104 ? -13.306 -8.656 -8.081 1.00 71.50 104 ASN A N 1
ATOM 810 C CA . ASN A 1 104 ? -12.261 -8.301 -7.118 1.00 71.50 104 ASN A CA 1
ATOM 811 C C . ASN A 1 104 ? -11.808 -6.865 -7.417 1.00 71.50 104 ASN A C 1
ATOM 813 O O . ASN A 1 104 ? -11.064 -6.635 -8.374 1.00 71.50 104 ASN A O 1
ATOM 817 N N . LEU A 1 105 ? -12.306 -5.903 -6.642 1.00 86.12 105 LEU A N 1
ATOM 818 C CA . LEU A 1 105 ? -11.999 -4.487 -6.822 1.00 86.12 105 LEU A CA 1
ATOM 819 C C . LEU A 1 105 ? -10.511 -4.219 -6.566 1.00 86.12 105 LEU A C 1
ATOM 821 O O . LEU A 1 105 ? -9.950 -4.642 -5.559 1.00 86.12 105 LEU A O 1
ATOM 825 N N . MET A 1 106 ? -9.889 -3.462 -7.465 1.00 88.12 106 MET A N 1
ATOM 826 C CA . MET A 1 106 ? -8.531 -2.949 -7.299 1.00 88.12 106 MET A CA 1
ATOM 827 C C . MET A 1 106 ? -8.598 -1.449 -7.036 1.00 88.12 106 MET A C 1
ATOM 829 O O . MET A 1 106 ? -9.408 -0.736 -7.629 1.00 88.12 106 MET A O 1
ATOM 833 N N . VAL A 1 107 ? -7.737 -0.975 -6.145 1.00 89.88 107 VAL A N 1
ATOM 834 C CA . VAL A 1 107 ? -7.620 0.427 -5.759 1.00 89.88 107 VAL A CA 1
ATOM 835 C C . VAL A 1 107 ? -6.254 0.933 -6.186 1.00 89.88 107 VAL A C 1
ATOM 837 O O . VAL A 1 107 ? -5.230 0.285 -5.958 1.00 89.88 107 VAL A O 1
ATOM 840 N N . THR A 1 108 ? -6.249 2.115 -6.791 1.00 91.69 108 THR A N 1
ATOM 841 C CA . THR A 1 108 ? -5.042 2.821 -7.213 1.00 91.69 108 THR A CA 1
ATOM 842 C C . THR A 1 108 ? -5.108 4.270 -6.745 1.00 91.69 108 THR A C 1
ATOM 844 O O . THR A 1 108 ? -6.202 4.842 -6.692 1.00 91.69 108 THR A O 1
ATOM 847 N N . PRO A 1 109 ? -3.970 4.906 -6.425 1.00 88.81 109 PRO A N 1
ATOM 848 C CA . PRO A 1 109 ? -3.931 6.345 -6.200 1.00 88.81 109 PRO A CA 1
ATOM 849 C C . PRO A 1 109 ? -4.457 7.131 -7.410 1.00 88.81 109 PRO A C 1
ATOM 851 O O . PRO A 1 109 ? -4.483 6.640 -8.537 1.00 88.81 109 PRO A O 1
ATOM 854 N N . LYS A 1 110 ? -4.849 8.388 -7.196 1.00 90.44 110 LYS A N 1
ATOM 855 C CA . LYS A 1 110 ? -5.288 9.266 -8.293 1.00 90.44 110 LYS A CA 1
ATOM 856 C C . LYS A 1 110 ? -4.128 9.715 -9.190 1.00 90.44 110 LYS A C 1
ATOM 858 O O . LYS A 1 110 ? -4.331 9.988 -10.364 1.00 90.44 110 LYS A O 1
ATOM 863 N N . GLU A 1 111 ? -2.924 9.785 -8.631 1.00 90.94 111 GLU A N 1
ATOM 864 C CA . GLU A 1 111 ? -1.725 10.349 -9.267 1.00 90.94 111 GLU A CA 1
ATOM 865 C C . GLU A 1 111 ? -0.747 9.258 -9.740 1.00 90.94 111 GLU A C 1
ATOM 867 O O . GLU A 1 111 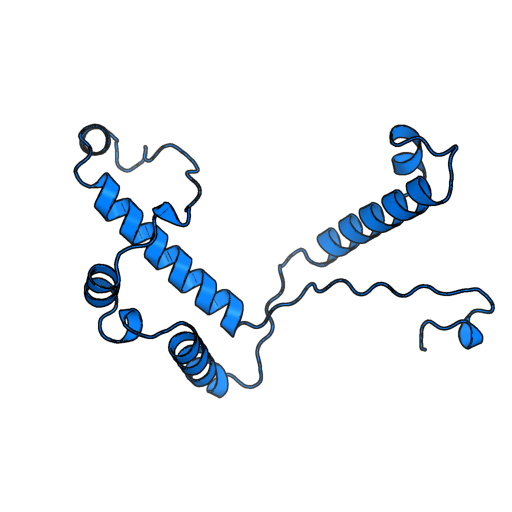? 0.462 9.471 -9.768 1.00 90.94 111 GLU A O 1
ATOM 872 N N . VAL A 1 112 ? -1.252 8.064 -10.088 1.00 91.19 112 VAL A N 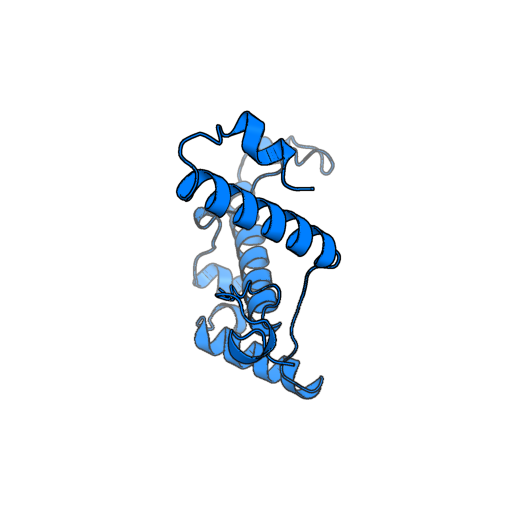1
ATOM 873 C CA . VAL A 1 112 ? -0.427 6.892 -10.465 1.00 91.19 112 VAL A CA 1
ATOM 874 C C . VAL A 1 112 ? 0.585 7.217 -11.559 1.00 91.19 112 VAL A C 1
ATOM 876 O O . VAL A 1 112 ? 1.712 6.738 -11.487 1.00 91.19 112 VAL A O 1
ATOM 879 N N . ASP A 1 113 ? 0.225 8.057 -12.526 1.00 90.12 113 ASP A N 1
ATOM 880 C CA . ASP A 1 113 ? 1.121 8.424 -13.626 1.00 90.12 113 ASP A CA 1
ATOM 881 C C . ASP A 1 113 ? 2.375 9.160 -13.132 1.00 90.12 113 ASP A C 1
ATOM 883 O O . ASP A 1 113 ? 3.481 8.863 -13.582 1.00 90.12 113 ASP A O 1
ATOM 887 N N . SER A 1 114 ? 2.223 10.066 -12.157 1.00 90.06 114 SER A N 1
ATOM 888 C CA . SER A 1 114 ? 3.360 10.763 -11.541 1.00 90.06 114 SER A CA 1
ATOM 889 C C . SER A 1 114 ? 4.220 9.791 -10.742 1.00 90.06 114 SER A C 1
ATOM 891 O O . SER A 1 114 ? 5.437 9.795 -10.881 1.00 90.06 114 SER A O 1
ATOM 893 N N . TYR A 1 115 ? 3.596 8.892 -9.973 1.00 89.44 115 TYR A N 1
ATOM 894 C CA . TYR A 1 115 ? 4.335 7.866 -9.234 1.00 89.44 115 TYR A CA 1
ATOM 895 C C . TYR A 1 115 ? 5.141 6.958 -10.163 1.00 89.44 115 TYR A C 1
ATOM 897 O O . TYR A 1 115 ? 6.293 6.649 -9.871 1.00 89.44 115 TYR A O 1
ATOM 905 N N . ILE A 1 116 ? 4.556 6.531 -11.284 1.00 89.56 116 ILE A N 1
ATOM 906 C CA . ILE A 1 116 ? 5.256 5.728 -12.289 1.00 89.56 116 ILE A CA 1
ATOM 907 C C . ILE A 1 116 ? 6.426 6.505 -12.890 1.00 89.56 116 ILE A C 1
ATOM 909 O O . ILE A 1 116 ? 7.498 5.927 -13.064 1.00 89.56 116 ILE A O 1
ATOM 913 N N . HIS A 1 117 ? 6.246 7.794 -13.178 1.00 88.19 117 HIS A N 1
ATOM 914 C CA . HIS A 1 117 ? 7.318 8.646 -13.683 1.00 88.19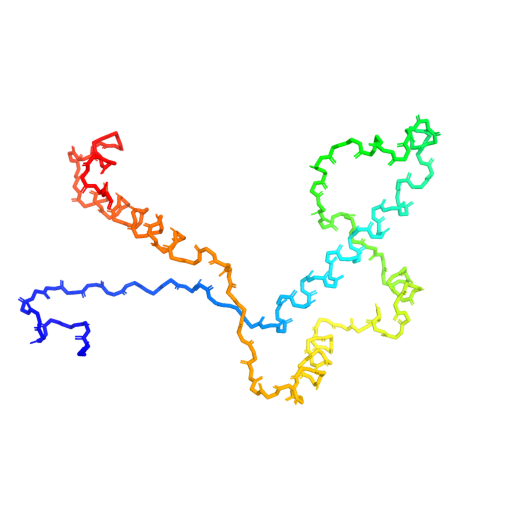 117 HIS A CA 1
ATOM 915 C C . HIS A 1 117 ? 8.484 8.748 -12.683 1.00 88.19 117 HIS A C 1
ATOM 917 O O . HIS A 1 117 ? 9.629 8.471 -13.045 1.00 88.19 117 HIS A O 1
ATOM 923 N N . ASP A 1 118 ? 8.187 9.024 -11.412 1.00 89.62 118 ASP A N 1
ATOM 924 C CA . ASP A 1 118 ? 9.192 9.123 -10.348 1.00 89.62 118 ASP A CA 1
ATOM 925 C C . ASP A 1 118 ? 9.914 7.786 -10.115 1.00 89.62 118 ASP A C 1
ATOM 927 O O . ASP A 1 118 ? 11.134 7.737 -9.944 1.00 89.62 118 ASP A O 1
ATOM 931 N N . LEU A 1 119 ? 9.177 6.672 -10.154 1.00 89.56 119 LEU A N 1
ATOM 932 C CA . LEU A 1 119 ? 9.734 5.325 -10.020 1.00 89.56 119 LEU A CA 1
ATOM 933 C C . LEU A 1 119 ? 10.626 4.951 -11.201 1.00 89.56 119 LEU A C 1
ATOM 935 O O . LEU A 1 119 ? 11.689 4.364 -10.997 1.00 89.56 119 LEU A O 1
ATOM 939 N N . ALA A 1 120 ? 10.220 5.292 -12.425 1.00 88.44 120 ALA A N 1
ATOM 940 C CA . ALA A 1 120 ? 11.039 5.078 -13.611 1.00 88.44 120 ALA A CA 1
ATOM 941 C C . ALA A 1 120 ? 12.359 5.848 -13.500 1.00 88.44 120 ALA A C 1
ATOM 943 O O . ALA A 1 120 ? 13.419 5.279 -13.764 1.00 88.44 120 ALA A O 1
ATOM 944 N N . HIS A 1 121 ? 12.301 7.100 -13.036 1.00 87.88 121 HIS A N 1
ATOM 945 C CA . HIS A 1 121 ? 13.487 7.911 -12.788 1.00 87.88 121 HIS A CA 1
ATOM 946 C C . HIS A 1 121 ? 14.386 7.283 -11.712 1.00 87.88 121 HIS A C 1
ATOM 948 O O . HIS A 1 121 ? 15.585 7.127 -11.934 1.00 87.88 121 HIS A O 1
ATOM 954 N N . LEU A 1 122 ? 13.821 6.848 -10.580 1.00 88.75 122 LEU A N 1
ATOM 955 C CA . LEU A 1 122 ? 14.569 6.203 -9.495 1.00 88.75 122 LEU A CA 1
ATOM 956 C C . LEU A 1 122 ? 15.269 4.924 -9.973 1.00 88.75 122 LEU A C 1
ATOM 958 O O . LEU A 1 122 ? 16.465 4.752 -9.738 1.00 88.75 122 LEU A O 1
ATOM 962 N N . ILE A 1 123 ? 14.546 4.046 -10.674 1.00 89.38 123 ILE A N 1
ATOM 963 C CA . ILE A 1 123 ? 15.098 2.797 -11.213 1.00 89.38 123 ILE A CA 1
ATOM 964 C C . ILE A 1 123 ? 16.209 3.100 -12.222 1.00 89.38 123 ILE A C 1
ATOM 966 O O . ILE A 1 123 ? 17.280 2.502 -12.142 1.00 89.38 123 ILE A O 1
ATOM 970 N N . ALA A 1 124 ? 15.988 4.039 -13.143 1.00 85.94 124 ALA A N 1
ATOM 971 C CA . ALA A 1 124 ? 16.977 4.399 -14.152 1.00 85.94 124 ALA A CA 1
ATOM 972 C C . ALA A 1 124 ? 18.246 4.995 -13.523 1.00 85.94 124 ALA A C 1
ATOM 974 O O . ALA A 1 124 ? 19.350 4.574 -13.864 1.00 85.94 124 ALA A O 1
ATOM 975 N N . THR A 1 125 ? 18.105 5.900 -12.553 1.00 84.44 125 THR A N 1
ATOM 976 C CA . THR A 1 125 ? 19.230 6.465 -11.795 1.00 84.44 125 THR A CA 1
ATOM 977 C C . THR A 1 125 ? 19.979 5.384 -11.011 1.00 84.44 125 THR A C 1
ATOM 979 O O . THR A 1 125 ? 21.209 5.351 -11.044 1.00 84.44 125 THR A O 1
ATOM 982 N N . GLY A 1 126 ? 19.264 4.454 -10.367 1.00 86.75 126 GLY A N 1
ATOM 983 C CA . GLY A 1 126 ? 19.866 3.331 -9.645 1.00 86.75 126 GLY A CA 1
ATOM 984 C C . GLY A 1 126 ? 20.653 2.384 -10.554 1.00 86.75 126 GLY A C 1
ATOM 985 O O . GLY A 1 126 ? 21.781 2.019 -10.230 1.00 86.75 126 GLY A O 1
ATOM 986 N N . ILE A 1 127 ? 20.097 2.028 -11.716 1.00 85.94 127 ILE A N 1
ATOM 987 C CA . ILE A 1 127 ? 20.779 1.188 -12.712 1.00 85.94 127 ILE A CA 1
ATOM 988 C C . ILE A 1 127 ? 22.004 1.914 -13.280 1.00 85.94 127 ILE A C 1
ATOM 990 O O . ILE A 1 127 ? 23.082 1.326 -13.344 1.00 85.94 127 ILE A O 1
ATOM 994 N N . ASN A 1 128 ? 21.864 3.191 -13.648 1.00 81.75 128 ASN A N 1
ATOM 995 C CA . ASN A 1 128 ? 22.964 3.989 -14.190 1.00 81.75 128 ASN A CA 1
ATOM 996 C C . ASN A 1 128 ? 24.113 4.132 -13.186 1.00 81.75 128 ASN A C 1
ATOM 998 O O . ASN A 1 128 ? 25.265 3.963 -13.571 1.00 81.75 128 ASN A O 1
ATOM 1002 N N . GLY A 1 129 ? 23.812 4.392 -11.910 1.00 82.62 129 GLY A N 1
ATOM 1003 C CA . GLY A 1 129 ? 24.828 4.486 -10.859 1.00 82.62 129 GLY A CA 1
ATOM 1004 C C . GLY A 1 129 ? 25.491 3.145 -10.527 1.00 82.62 129 GLY A C 1
ATOM 1005 O O . GLY A 1 129 ? 26.667 3.119 -10.182 1.00 82.62 129 GLY A O 1
ATOM 1006 N N . ALA A 1 130 ? 24.771 2.025 -10.653 1.00 84.88 130 ALA A N 1
ATOM 1007 C CA . ALA A 1 130 ? 25.325 0.695 -10.392 1.00 84.88 130 ALA A CA 1
ATOM 1008 C C . ALA A 1 130 ? 26.207 0.166 -11.537 1.00 84.88 130 ALA A C 1
ATOM 1010 O O . ALA A 1 130 ? 27.162 -0.561 -11.279 1.00 84.88 130 ALA A O 1
ATOM 1011 N N . LEU A 1 131 ? 25.881 0.492 -12.793 1.00 83.12 131 LEU A N 1
ATOM 1012 C CA . LEU A 1 131 ? 26.585 -0.031 -13.971 1.00 83.12 131 LEU A CA 1
ATOM 1013 C C . LEU A 1 131 ? 27.662 0.910 -14.516 1.00 83.12 131 LEU A C 1
ATOM 1015 O O . LEU A 1 131 ? 28.567 0.447 -15.210 1.00 83.12 131 LEU A O 1
ATOM 1019 N N . HIS A 1 132 ? 27.584 2.212 -14.235 1.00 79.25 132 HIS A N 1
ATOM 1020 C CA . HIS A 1 132 ? 28.555 3.188 -14.720 1.00 79.25 132 HIS A CA 1
ATOM 1021 C C . HIS A 1 132 ? 29.311 3.836 -13.554 1.00 79.25 132 HIS A C 1
ATOM 1023 O O . HIS A 1 132 ? 28.848 4.806 -12.961 1.00 79.25 132 HIS A O 1
ATOM 1029 N N . GLU A 1 133 ? 30.530 3.356 -13.292 1.00 70.12 133 GLU A N 1
ATOM 1030 C CA . GLU A 1 133 ? 31.401 3.810 -12.189 1.00 70.12 133 GLU A CA 1
ATOM 1031 C C . GLU A 1 133 ? 31.729 5.319 -12.216 1.00 70.12 133 GLU A C 1
ATOM 1033 O O . GLU A 1 133 ? 32.053 5.903 -11.186 1.00 70.12 133 GLU A O 1
ATOM 1038 N N . ASN A 1 134 ? 31.615 5.972 -13.381 1.00 67.81 134 ASN A N 1
ATOM 1039 C CA . ASN A 1 134 ? 31.879 7.407 -13.559 1.00 67.81 134 ASN A CA 1
ATOM 1040 C C . ASN A 1 134 ? 30.636 8.302 -13.394 1.00 67.81 134 ASN A C 1
ATOM 1042 O O . ASN A 1 134 ? 30.746 9.528 -13.474 1.00 67.81 134 ASN A O 1
ATOM 1046 N N . VAL A 1 135 ? 29.445 7.724 -13.210 1.00 65.75 135 VAL A N 1
ATOM 1047 C CA . VAL A 1 135 ? 28.208 8.491 -13.030 1.00 65.75 135 VAL A CA 1
ATOM 1048 C C . VAL A 1 135 ? 28.026 8.760 -11.539 1.00 65.75 135 VAL A C 1
ATOM 1050 O O . VAL A 1 135 ? 27.487 7.950 -10.793 1.00 65.75 135 VAL A O 1
ATOM 1053 N N . ASN A 1 136 ? 28.500 9.925 -11.101 1.00 63.00 136 ASN A N 1
ATOM 1054 C CA . ASN A 1 136 ? 28.311 10.391 -9.730 1.00 63.00 136 ASN A CA 1
ATOM 1055 C C . ASN A 1 136 ? 26.825 10.725 -9.482 1.00 63.00 136 ASN A C 1
ATOM 1057 O O . ASN A 1 136 ? 26.132 11.146 -10.412 1.00 63.00 136 ASN A O 1
ATOM 1061 N N . SER A 1 137 ? 26.331 10.598 -8.245 1.00 61.34 137 SER A N 1
ATOM 1062 C CA . SER A 1 137 ? 24.902 10.778 -7.904 1.00 61.34 137 SER A CA 1
ATOM 1063 C C . SER A 1 137 ? 24.319 12.128 -8.353 1.00 61.34 137 SER A C 1
ATOM 1065 O O . SER A 1 137 ? 23.142 12.220 -8.690 1.00 61.34 137 SER A O 1
ATOM 1067 N N . GLU A 1 138 ? 25.150 13.174 -8.400 1.00 62.47 138 GLU A N 1
ATOM 1068 C CA . GLU A 1 138 ? 24.778 14.503 -8.904 1.00 62.47 138 GLU A CA 1
ATOM 1069 C C . GLU A 1 138 ? 24.651 14.559 -10.438 1.00 62.47 138 GLU A C 1
ATOM 1071 O O . GLU A 1 138 ? 23.784 15.263 -10.951 1.00 62.47 138 GLU A O 1
ATOM 1076 N N . LEU A 1 139 ? 25.465 13.793 -11.178 1.00 59.94 139 LEU A N 1
ATOM 1077 C CA . LEU A 1 139 ? 25.382 13.690 -12.641 1.00 59.94 139 LEU A CA 1
ATOM 1078 C C . LEU A 1 139 ? 24.246 12.763 -13.083 1.00 59.94 139 LEU A C 1
ATOM 1080 O O . LEU A 1 139 ? 23.628 13.017 -14.113 1.00 59.94 139 LEU A O 1
ATOM 1084 N N . ALA A 1 140 ? 23.952 11.705 -12.326 1.00 57.59 140 ALA A N 1
ATOM 1085 C CA . ALA A 1 140 ? 22.934 10.717 -12.682 1.00 57.59 140 ALA A CA 1
ATOM 1086 C C . ALA A 1 140 ? 21.552 11.356 -12.912 1.00 57.59 140 ALA A C 1
ATOM 1088 O O . ALA A 1 140 ? 20.909 11.080 -13.921 1.00 57.59 140 ALA A O 1
ATOM 1089 N N . ASN A 1 141 ? 21.171 12.301 -12.045 1.00 59.78 141 ASN A N 1
ATOM 1090 C CA . ASN A 1 141 ? 19.915 13.057 -12.133 1.00 59.78 141 ASN A CA 1
ATOM 1091 C C . ASN A 1 141 ? 19.835 13.997 -13.349 1.00 59.78 141 ASN A C 1
ATOM 1093 O O . ASN A 1 141 ? 18.769 14.531 -13.636 1.00 59.78 141 ASN A O 1
ATOM 1097 N N . SER A 1 142 ? 20.950 14.245 -14.046 1.00 63.44 142 SER A N 1
ATOM 1098 C CA . SER A 1 142 ? 20.970 15.090 -15.248 1.00 63.44 142 SER A CA 1
ATOM 1099 C C . SER A 1 142 ? 20.656 14.322 -16.538 1.00 63.44 142 SER A C 1
ATOM 1101 O O . SER A 1 142 ? 20.287 14.940 -17.536 1.00 63.44 142 SER A O 1
ATOM 1103 N N . PHE A 1 143 ? 20.770 12.987 -16.523 1.00 58.41 143 PHE A N 1
ATOM 1104 C CA . PHE A 1 143 ? 20.556 12.126 -17.696 1.00 58.41 143 PHE A CA 1
ATOM 1105 C C . PHE A 1 143 ? 19.169 11.486 -17.754 1.00 58.41 143 PHE A C 1
ATOM 1107 O O . PHE A 1 143 ? 18.767 10.972 -18.797 1.00 58.41 143 PHE A O 1
ATOM 1114 N N . THR A 1 144 ? 18.434 11.517 -16.651 1.00 59.94 144 THR A N 1
ATOM 1115 C CA . THR A 1 144 ? 17.057 11.042 -16.542 1.00 59.94 144 THR A CA 1
ATOM 1116 C C . THR A 1 144 ? 16.137 12.255 -16.383 1.00 59.94 144 THR A C 1
ATOM 1118 O O . THR A 1 144 ? 16.438 13.175 -15.630 1.00 59.94 144 THR A O 1
ATOM 1121 N N . ARG A 1 145 ? 15.037 12.311 -17.140 1.00 54.53 145 ARG A N 1
ATOM 1122 C CA . ARG A 1 145 ? 14.059 13.408 -17.112 1.00 54.53 145 ARG A CA 1
ATOM 1123 C C . ARG A 1 145 ? 12.648 12.861 -17.159 1.00 54.53 145 ARG A C 1
ATOM 1125 O O . ARG A 1 145 ? 12.459 11.792 -17.781 1.00 54.53 145 ARG A O 1
#

pLDDT: mean 80.96, std 10.41, range [49.56, 92.06]

Secondary structure (DSSP, 8-state):
---SHHHHSS----------EEHHHHHHHHHHHHHHHHHHHHHHHT-HHHHSS-TT---S-----GGGPPPHHHHHHHHTTGGG--HHHHHHHHHHHHGGGSS--EE--TTHHHHHHHHHHHHHHHHHHHH-TT--HHHHHHH--